Protein AF-A0A9E1ZKD5-F1 (afdb_monomer)

Sequence (104 aa):
MSTSRDSFFYRDIQDILERKLPENGYPVPVAVIRQILSDLFDGVALHVWSREDVIDVARRRGKSLTPDAVDEILANIERHVDSELGITWQTIQYAVDDFDDLDA

Solvent-accessible surface area (backbone atoms only — not comparable to full-atom values): 6634 Å² total; per-residue (Å²): 133,82,93,75,75,74,63,59,66,64,45,51,54,49,54,49,50,64,54,50,33,48,77,71,75,41,86,70,60,65,71,56,54,52,58,72,44,39,65,59,68,72,64,62,81,87,78,84,71,55,69,66,56,51,51,54,51,29,51,78,69,73,48,87,77,52,74,68,55,48,53,49,43,54,52,50,49,69,77,64,64,50,81,88,78,50,92,48,81,61,56,60,49,49,46,54,68,72,53,72,82,89,73,130

pLDDT: mean 73.4, std 14.86, range [28.03, 90.62]

Nearest PDB structures (foldseek):
  5okz-assembly3_R  TM=6.129E-01  e=1.842E+00  Saccharomyces cerevisiae S288C
  5okz-assembly2_H  TM=6.082E-01  e=1.842E+00  Saccharomyces cerevisiae S288C
  5okz-assembly1_l  TM=6.049E-01  e=2.305E+00  Saccharomyces cerevisiae S288C
  8qcf-assembly1_I  TM=6.061E-01  e=6.688E+00  Saccharomyces cerevisiae
  4ifd-assembly1_H  TM=6.166E-01  e=8.369E+00  Saccharomyces cerevisiae S288C

Secondary structure (DSSP, 8-state):
--TTS--HHHHHHHHHHHHHHHHTT----HHHHHHHTHHHHHT-------HHHHHHHHHHTT----HHHHHHHHHHHHHT--TTT-S-HHHHHHHHHH------

Mean predicted aligned error: 11.87 Å

Radius of gyration: 17.3 Å; Cα contacts (8 Å, |Δi|>4): 52; chains: 1; bounding box: 45×18×48 Å

Structure (mmCIF, N/CA/C/O backbone):
data_AF-A0A9E1ZKD5-F1
#
_entry.id   AF-A0A9E1ZKD5-F1
#
loop_
_atom_site.group_PDB
_atom_site.id
_atom_site.type_symbol
_atom_site.label_atom_id
_atom_site.label_alt_id
_atom_site.label_comp_id
_atom_site.label_asym_id
_atom_site.label_entity_id
_atom_site.label_seq_id
_atom_site.pdbx_PDB_ins_code
_atom_site.Cartn_x
_atom_site.Cartn_y
_atom_site.Cartn_z
_atom_site.occupancy
_atom_site.B_iso_or_equiv
_atom_site.auth_seq_id
_atom_site.auth_comp_id
_atom_site.auth_asym_id
_atom_site.auth_atom_id
_atom_site.pdbx_PDB_model_num
ATOM 1 N N . MET A 1 1 ? -12.564 -0.937 -19.524 1.00 29.75 1 MET A N 1
ATOM 2 C CA . MET A 1 1 ? -11.226 -0.853 -18.903 1.00 29.75 1 MET A CA 1
ATOM 3 C C . MET A 1 1 ? -10.887 0.621 -18.769 1.00 29.75 1 MET A C 1
ATOM 5 O O . MET A 1 1 ? -10.818 1.297 -19.786 1.00 29.75 1 MET A O 1
ATOM 9 N N . SER A 1 2 ? -10.833 1.151 -17.544 1.00 28.03 2 SER A N 1
ATOM 10 C CA . SER A 1 2 ? -10.575 2.579 -17.310 1.00 28.03 2 SER A CA 1
ATOM 11 C C . SER A 1 2 ? -9.087 2.862 -17.509 1.00 28.03 2 SER A C 1
ATOM 13 O O . SER A 1 2 ? -8.264 2.490 -16.681 1.00 28.03 2 SER A O 1
ATOM 15 N N . THR A 1 3 ? -8.747 3.499 -18.624 1.00 35.31 3 THR A N 1
ATOM 16 C CA . THR A 1 3 ? -7.388 3.873 -19.054 1.00 35.31 3 THR A CA 1
ATOM 17 C C . THR A 1 3 ? -6.804 5.071 -18.291 1.00 35.31 3 THR A C 1
ATOM 19 O O . THR A 1 3 ? -5.866 5.698 -18.767 1.00 35.31 3 THR A O 1
ATOM 22 N N . SER A 1 4 ? -7.359 5.430 -17.130 1.00 41.03 4 SER A N 1
ATOM 23 C CA . SER A 1 4 ? -7.015 6.672 -16.423 1.00 41.03 4 SER A CA 1
ATOM 24 C C . SER A 1 4 ? -6.868 6.501 -14.907 1.00 41.03 4 SER A C 1
ATOM 26 O O . SER A 1 4 ? -7.155 7.429 -14.155 1.00 41.03 4 SER A O 1
ATOM 28 N N . ARG A 1 5 ? -6.440 5.329 -14.425 1.00 43.59 5 ARG A N 1
ATOM 29 C CA . ARG A 1 5 ? -6.056 5.167 -13.011 1.00 43.59 5 ARG A CA 1
ATOM 30 C C . ARG A 1 5 ? -4.563 5.470 -12.869 1.00 43.59 5 ARG A C 1
ATOM 32 O O . ARG A 1 5 ? -3.728 4.603 -13.084 1.00 43.59 5 ARG A O 1
ATOM 39 N N . ASP A 1 6 ? -4.285 6.752 -12.647 1.00 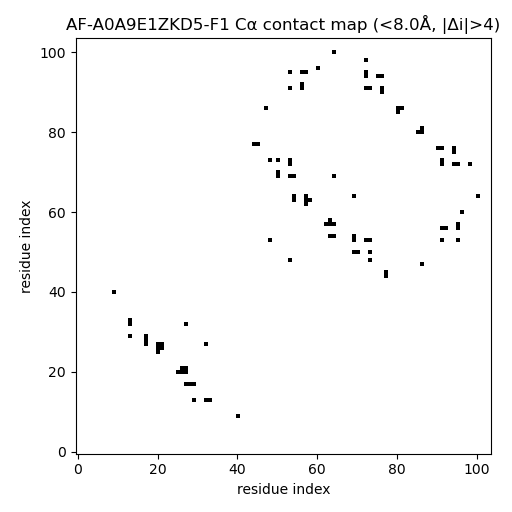43.38 6 ASP A N 1
ATOM 40 C CA . ASP A 1 6 ? -3.063 7.373 -12.119 1.00 43.38 6 ASP A CA 1
ATOM 41 C C . ASP A 1 6 ? -1.766 6.553 -12.208 1.00 43.38 6 ASP A C 1
ATOM 43 O O . ASP A 1 6 ? -1.363 5.831 -11.299 1.00 43.38 6 ASP A O 1
ATOM 47 N N . SER A 1 7 ? -1.062 6.735 -13.329 1.00 51.38 7 SER A N 1
ATOM 48 C CA . SER A 1 7 ? 0.170 6.020 -13.673 1.00 51.38 7 SER A CA 1
ATOM 49 C C . SER A 1 7 ? 1.439 6.576 -13.007 1.00 51.38 7 SER A C 1
ATOM 51 O O . SER A 1 7 ? 2.531 6.211 -13.443 1.00 51.38 7 SER A O 1
ATOM 53 N N . PHE A 1 8 ? 1.348 7.502 -12.047 1.00 56.06 8 PHE A N 1
ATOM 54 C CA . PHE A 1 8 ? 2.539 8.166 -11.498 1.00 56.06 8 PHE A CA 1
ATOM 55 C C . PHE A 1 8 ? 3.351 7.227 -10.611 1.00 56.06 8 PHE A C 1
ATOM 57 O O . PHE A 1 8 ? 4.518 7.021 -10.897 1.00 56.06 8 PHE A O 1
ATOM 64 N N . PHE A 1 9 ? 2.723 6.539 -9.655 1.00 63.03 9 PHE A N 1
ATOM 65 C CA . PHE A 1 9 ? 3.421 5.588 -8.782 1.00 63.03 9 PHE A CA 1
ATOM 66 C C . PHE A 1 9 ? 4.080 4.437 -9.561 1.00 63.03 9 PHE A C 1
ATOM 68 O O . PHE A 1 9 ? 5.242 4.103 -9.341 1.00 63.03 9 PHE A O 1
ATOM 75 N N . TYR A 1 10 ? 3.369 3.874 -10.544 1.00 65.56 10 TYR A N 1
ATOM 76 C CA . TYR A 1 10 ? 3.911 2.832 -11.421 1.00 65.56 10 TYR A CA 1
ATOM 77 C C . TYR A 1 10 ? 5.081 3.331 -12.270 1.00 65.56 10 TYR A C 1
ATOM 79 O O . TYR A 1 10 ? 6.052 2.604 -12.477 1.00 65.56 10 TYR A O 1
ATOM 87 N N . ARG A 1 11 ? 4.991 4.572 -12.761 1.00 68.94 11 ARG A N 1
ATOM 88 C CA . ARG A 1 11 ? 6.075 5.213 -13.504 1.00 68.94 11 ARG A CA 1
ATOM 89 C C . ARG A 1 11 ? 7.266 5.490 -12.592 1.00 68.94 11 ARG A C 1
ATOM 91 O O . ARG A 1 11 ? 8.372 5.161 -12.979 1.00 68.94 11 ARG A O 1
ATOM 98 N N . ASP A 1 12 ? 7.043 5.962 -11.371 1.00 75.00 12 ASP A N 1
ATOM 99 C CA . ASP A 1 12 ? 8.101 6.247 -10.402 1.00 75.00 12 ASP A CA 1
ATOM 100 C C . ASP A 1 12 ? 8.858 4.973 -9.998 1.00 75.00 12 ASP A C 1
ATOM 102 O O . ASP A 1 12 ? 10.087 4.977 -9.943 1.00 75.00 12 ASP A O 1
ATOM 106 N N . ILE A 1 13 ? 8.154 3.853 -9.776 1.00 77.06 13 ILE A N 1
ATOM 107 C CA . ILE A 1 13 ? 8.794 2.549 -9.536 1.00 77.06 13 ILE A CA 1
ATOM 108 C C . ILE A 1 13 ? 9.637 2.137 -10.748 1.00 77.06 13 ILE A C 1
ATOM 110 O O . ILE A 1 13 ? 10.790 1.734 -10.578 1.00 77.06 13 ILE A O 1
ATOM 114 N N . GLN A 1 14 ? 9.090 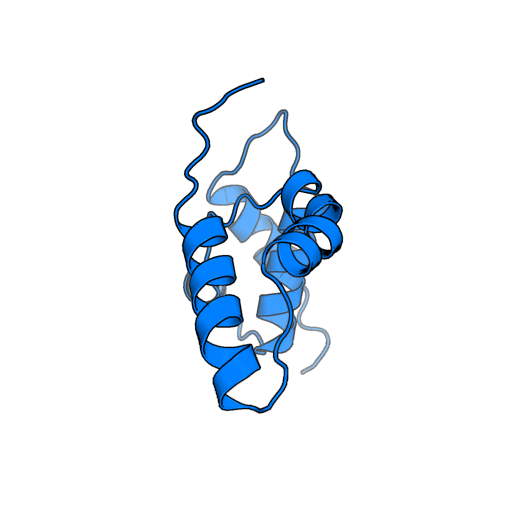2.246 -11.964 1.00 76.38 14 GLN A N 1
ATOM 115 C CA . GLN A 1 14 ? 9.829 1.922 -13.188 1.00 76.38 14 GLN A CA 1
ATOM 116 C C . GLN A 1 14 ? 11.075 2.804 -13.333 1.00 76.38 14 GLN A C 1
ATOM 118 O O . GLN A 1 14 ? 12.169 2.266 -13.479 1.00 76.38 14 GLN A O 1
ATOM 123 N N . ASP A 1 15 ? 10.944 4.120 -13.177 1.00 82.88 15 ASP A N 1
ATOM 124 C CA . ASP A 1 15 ? 12.030 5.095 -13.294 1.00 82.88 15 ASP A CA 1
ATOM 125 C C . ASP A 1 15 ? 13.131 4.857 -12.241 1.00 82.88 15 ASP A C 1
ATOM 127 O O . ASP A 1 15 ? 14.330 4.952 -12.529 1.00 82.88 15 ASP A O 1
ATOM 131 N N . ILE A 1 16 ? 12.751 4.509 -11.004 1.00 86.69 16 ILE A N 1
ATOM 132 C CA . ILE A 1 16 ? 13.708 4.167 -9.943 1.00 86.69 16 ILE A CA 1
ATOM 133 C C . ILE A 1 16 ? 14.484 2.904 -10.310 1.00 86.69 16 ILE A C 1
ATOM 135 O O . ILE A 1 16 ? 15.713 2.911 -10.201 1.00 86.69 16 ILE A O 1
ATOM 139 N N . LEU A 1 17 ? 13.798 1.841 -10.735 1.00 84.88 17 LEU A N 1
ATOM 140 C CA . LEU A 1 17 ? 14.435 0.574 -11.096 1.00 84.88 17 LEU A CA 1
ATOM 141 C C . LEU A 1 17 ? 15.336 0.735 -12.327 1.00 84.88 17 LEU A C 1
ATOM 143 O O . LEU A 1 17 ? 16.473 0.266 -12.312 1.00 84.88 17 LEU A O 1
ATOM 147 N N . GLU A 1 18 ? 14.876 1.468 -13.341 1.00 83.88 18 GLU A N 1
ATOM 148 C CA . GLU A 1 18 ? 15.633 1.810 -14.550 1.00 83.88 18 GLU A CA 1
ATOM 149 C C . GLU A 1 18 ? 16.949 2.515 -14.245 1.00 83.88 18 GLU A C 1
ATOM 151 O O . GLU A 1 18 ? 17.971 2.222 -14.863 1.00 83.88 18 GLU A O 1
ATOM 156 N N . ARG A 1 19 ? 16.941 3.432 -13.276 1.00 86.81 19 ARG A N 1
ATOM 157 C CA . ARG A 1 19 ? 18.142 4.162 -12.870 1.00 86.81 19 ARG A CA 1
ATOM 158 C C . ARG A 1 19 ? 19.040 3.333 -11.954 1.00 86.81 19 ARG A C 1
ATOM 160 O O . ARG A 1 19 ? 20.254 3.304 -12.136 1.00 86.81 19 ARG A O 1
ATOM 167 N N . LYS A 1 20 ? 18.462 2.677 -10.945 1.00 88.88 20 LYS A N 1
ATOM 168 C CA . LYS A 1 20 ? 19.223 2.035 -9.863 1.00 88.88 20 LYS A CA 1
ATOM 169 C C . LYS A 1 20 ? 19.832 0.701 -10.270 1.00 88.88 20 LYS A C 1
ATOM 171 O O . LYS A 1 20 ? 20.913 0.378 -9.783 1.00 88.88 20 LYS A O 1
ATOM 176 N N . LEU A 1 21 ? 19.193 -0.073 -11.144 1.00 86.88 21 LEU A N 1
ATOM 177 C CA . LEU A 1 21 ? 19.728 -1.372 -11.554 1.00 86.88 21 LEU A CA 1
ATOM 178 C C . LEU A 1 21 ? 21.069 -1.231 -12.308 1.00 86.88 21 LEU A C 1
ATOM 180 O O . LEU A 1 21 ? 22.042 -1.858 -11.875 1.00 86.88 21 LEU A O 1
ATOM 184 N N . PRO A 1 22 ? 21.212 -0.352 -13.324 1.00 87.31 22 PRO A N 1
ATOM 185 C CA . PRO A 1 22 ? 22.498 -0.113 -13.979 1.00 87.31 22 PRO A CA 1
ATOM 186 C C . PRO A 1 22 ? 23.567 0.459 -13.042 1.00 87.31 22 PRO A C 1
ATOM 188 O O . PRO A 1 22 ? 24.710 0.012 -13.099 1.00 87.31 22 PRO A O 1
ATOM 191 N N . GLU A 1 23 ? 23.204 1.392 -12.147 1.00 90.31 23 GLU A N 1
ATOM 192 C CA . GLU A 1 23 ? 24.122 1.959 -11.137 1.00 90.31 23 GLU A CA 1
ATOM 193 C C . GLU A 1 23 ? 24.759 0.878 -10.248 1.00 90.31 23 GLU A C 1
ATOM 195 O O . GLU A 1 23 ? 25.880 1.046 -9.774 1.00 90.31 23 GLU A O 1
ATOM 200 N N . ASN A 1 24 ? 24.060 -0.241 -10.044 1.00 87.50 24 ASN A N 1
ATOM 201 C CA . ASN A 1 24 ? 24.505 -1.357 -9.213 1.00 87.50 24 ASN A CA 1
ATOM 202 C C . ASN A 1 24 ? 25.040 -2.550 -10.028 1.00 87.50 24 ASN A C 1
ATOM 204 O O . ASN A 1 24 ? 25.249 -3.625 -9.472 1.00 87.50 24 ASN A O 1
ATOM 208 N N . GLY A 1 25 ? 25.280 -2.379 -11.334 1.00 90.06 25 GLY A N 1
ATOM 209 C CA . GLY A 1 25 ? 25.865 -3.414 -12.194 1.00 90.06 25 GLY A CA 1
ATOM 210 C C . GLY A 1 25 ? 24.871 -4.436 -12.755 1.00 90.06 25 GLY A C 1
ATOM 211 O O . GLY A 1 25 ? 25.291 -5.476 -13.259 1.00 90.06 25 GLY A O 1
ATOM 212 N N . TYR A 1 26 ? 23.570 -4.142 -12.714 1.00 85.25 26 TYR A N 1
ATOM 213 C CA . TYR A 1 26 ? 22.505 -4.985 -13.262 1.00 85.25 26 TYR A CA 1
ATOM 214 C C . TYR A 1 26 ? 21.860 -4.301 -14.478 1.00 85.25 26 TYR A C 1
ATOM 216 O O . TYR A 1 26 ? 20.865 -3.592 -14.334 1.00 85.25 26 TYR A O 1
ATOM 224 N N . PRO A 1 27 ? 22.391 -4.478 -15.700 1.00 82.75 27 PRO A N 1
ATOM 225 C CA . PRO A 1 27 ? 21.835 -3.861 -16.902 1.00 82.75 27 PRO A CA 1
ATOM 226 C C . PRO A 1 27 ? 20.593 -4.632 -17.377 1.00 82.75 27 PRO A C 1
ATOM 228 O O . PRO A 1 27 ? 20.617 -5.330 -18.390 1.00 82.75 27 PRO A O 1
ATOM 231 N N . VAL A 1 28 ? 19.505 -4.546 -16.612 1.00 82.69 28 VAL A N 1
ATOM 232 C CA . VAL A 1 28 ? 18.238 -5.217 -16.921 1.00 82.69 28 VAL A CA 1
ATOM 233 C C . VAL A 1 28 ? 17.413 -4.339 -17.866 1.00 82.69 28 VAL A C 1
ATOM 235 O O . VAL A 1 28 ? 17.151 -3.181 -17.544 1.00 82.69 28 VAL A O 1
ATOM 238 N N . PRO A 1 29 ? 16.959 -4.857 -19.021 1.00 84.06 29 PRO A N 1
ATOM 239 C CA . PRO A 1 29 ? 16.072 -4.109 -19.901 1.00 84.06 29 PRO A CA 1
ATOM 240 C C . PRO A 1 29 ? 14.712 -3.824 -19.251 1.00 84.06 29 PRO A C 1
ATOM 242 O O . PRO A 1 29 ? 14.070 -4.718 -18.703 1.00 84.06 29 PRO A O 1
ATOM 245 N N . VAL A 1 30 ? 14.210 -2.604 -19.434 1.00 75.38 30 VAL A N 1
ATOM 246 C CA . VAL A 1 30 ? 12.872 -2.145 -19.003 1.00 75.38 30 VAL A CA 1
ATOM 247 C C . VAL A 1 30 ? 11.746 -3.095 -19.352 1.00 75.38 30 VAL A C 1
ATOM 249 O O . VAL A 1 30 ? 10.854 -3.336 -18.543 1.00 75.38 30 VAL A O 1
ATOM 252 N N . ALA A 1 31 ? 11.783 -3.642 -20.566 1.00 79.44 31 ALA A N 1
ATOM 253 C CA . ALA A 1 31 ? 10.758 -4.558 -21.041 1.00 79.44 31 ALA A CA 1
ATOM 254 C C . ALA A 1 31 ? 10.637 -5.800 -20.139 1.00 79.44 31 ALA A C 1
ATOM 256 O O . ALA A 1 31 ? 9.529 -6.267 -19.896 1.00 79.44 31 ALA A O 1
ATOM 257 N N . VAL A 1 32 ? 11.759 -6.282 -19.591 1.00 82.50 32 VAL A N 1
ATOM 258 C CA . VAL A 1 32 ? 11.796 -7.428 -18.674 1.00 82.50 32 VAL A CA 1
ATOM 259 C C . VAL A 1 32 ? 11.214 -7.047 -17.314 1.00 82.50 32 VAL A C 1
ATOM 261 O O . VAL A 1 32 ? 10.398 -7.787 -16.776 1.00 82.50 32 VAL A O 1
ATOM 264 N N . ILE A 1 33 ? 11.564 -5.870 -16.787 1.00 79.81 33 ILE A N 1
ATOM 265 C CA . ILE A 1 33 ? 11.018 -5.354 -15.519 1.00 79.81 33 ILE A CA 1
ATOM 266 C C . ILE A 1 33 ? 9.494 -5.226 -15.615 1.00 79.81 33 ILE A C 1
ATOM 268 O O . ILE A 1 33 ? 8.772 -5.709 -14.748 1.00 79.81 33 ILE A O 1
ATOM 272 N N . ARG A 1 34 ? 8.996 -4.638 -16.708 1.00 74.56 34 ARG A N 1
ATOM 273 C CA . ARG A 1 34 ? 7.556 -4.498 -16.968 1.00 74.56 34 ARG A CA 1
ATOM 274 C C . ARG A 1 34 ? 6.844 -5.839 -17.060 1.00 74.56 34 ARG A C 1
ATOM 276 O O . ARG A 1 34 ? 5.737 -5.957 -16.555 1.00 74.56 34 ARG A O 1
ATOM 283 N N . GLN A 1 35 ? 7.467 -6.830 -17.693 1.00 80.75 35 GLN A N 1
ATOM 284 C CA . GLN A 1 35 ? 6.893 -8.164 -17.811 1.00 80.75 35 GLN A CA 1
ATOM 285 C C . GLN A 1 35 ? 6.827 -8.873 -16.452 1.00 80.75 35 GLN A C 1
ATOM 287 O O . GLN A 1 35 ? 5.785 -9.418 -16.114 1.00 80.75 35 GLN A O 1
ATOM 292 N N . ILE A 1 36 ? 7.899 -8.834 -15.656 1.00 80.00 36 ILE A N 1
ATOM 293 C CA . ILE A 1 36 ? 7.941 -9.472 -14.327 1.00 80.00 36 ILE A CA 1
ATOM 294 C C . ILE A 1 36 ? 6.926 -8.837 -13.376 1.00 80.00 36 ILE A C 1
ATOM 296 O O . ILE A 1 36 ? 6.268 -9.537 -12.615 1.00 80.00 36 ILE A O 1
ATOM 300 N N . LEU A 1 37 ? 6.797 -7.512 -13.420 1.00 75.19 37 LEU A N 1
ATOM 301 C CA . LEU A 1 37 ? 5.889 -6.777 -12.547 1.00 75.19 37 LEU A CA 1
ATOM 302 C C . LEU A 1 37 ? 4.462 -6.686 -13.107 1.00 75.19 37 LEU A C 1
ATOM 304 O O . LEU A 1 37 ? 3.613 -6.090 -12.456 1.00 75.19 37 LEU A O 1
ATOM 308 N N . SER A 1 38 ? 4.182 -7.255 -14.286 1.00 72.19 38 SER A N 1
ATOM 309 C CA . SER A 1 38 ? 2.859 -7.152 -14.920 1.00 72.19 38 SER A CA 1
ATOM 310 C C . SER A 1 38 ? 1.758 -7.729 -14.035 1.00 72.19 38 SER A C 1
ATOM 312 O O 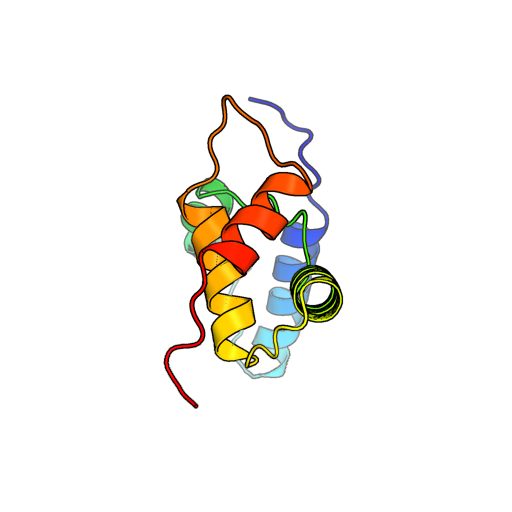. SER A 1 38 ? 0.806 -7.017 -13.749 1.00 72.19 38 SER A O 1
ATOM 314 N N . ASP A 1 39 ? 1.957 -8.923 -13.477 1.00 63.72 39 ASP A N 1
ATOM 315 C CA . ASP A 1 39 ? 1.004 -9.549 -12.551 1.00 63.72 39 ASP A CA 1
ATOM 316 C C . ASP A 1 39 ? 0.826 -8.746 -11.248 1.00 63.72 39 ASP A C 1
ATOM 318 O O . ASP A 1 39 ? -0.261 -8.720 -10.677 1.00 63.72 39 ASP A O 1
ATOM 322 N N . LEU A 1 40 ? 1.874 -8.053 -10.782 1.00 66.19 40 LEU A N 1
ATOM 323 C CA . LEU A 1 40 ? 1.804 -7.170 -9.610 1.00 66.19 40 LEU A CA 1
ATOM 324 C C . LEU A 1 40 ? 0.997 -5.900 -9.921 1.00 66.19 40 LEU A C 1
ATOM 326 O O . LEU A 1 40 ? 0.227 -5.430 -9.092 1.00 66.19 40 LEU A O 1
ATOM 330 N N . PHE A 1 41 ? 1.164 -5.349 -11.122 1.00 61.12 41 PHE A N 1
ATOM 331 C CA . PHE A 1 41 ? 0.447 -4.159 -11.579 1.00 61.12 41 PHE A CA 1
ATOM 332 C C . PHE A 1 41 ? -0.998 -4.467 -11.999 1.00 61.12 41 PHE A C 1
ATOM 334 O O . PHE A 1 41 ? -1.873 -3.614 -11.845 1.00 61.12 41 PHE A O 1
ATOM 341 N N . ASP A 1 42 ? -1.259 -5.690 -12.458 1.00 55.38 42 ASP A N 1
ATOM 342 C CA . ASP A 1 42 ? -2.596 -6.228 -12.718 1.00 55.38 42 ASP A CA 1
ATOM 343 C C . ASP A 1 42 ? -3.303 -6.637 -11.407 1.00 55.38 42 ASP A C 1
ATOM 345 O O . ASP A 1 42 ? -4.533 -6.613 -11.330 1.00 55.38 42 ASP A O 1
ATOM 349 N N . GLY A 1 43 ? -2.525 -6.940 -10.359 1.00 52.06 43 GLY A N 1
ATOM 350 C CA . GLY A 1 43 ? -2.951 -7.391 -9.030 1.00 52.06 43 GLY A CA 1
ATOM 351 C C . GLY A 1 43 ? -3.541 -6.335 -8.087 1.00 52.06 43 GLY A C 1
ATOM 352 O O . GLY A 1 43 ? -3.956 -6.711 -6.998 1.00 52.06 43 GLY A O 1
ATOM 353 N N . VAL A 1 44 ? -3.691 -5.0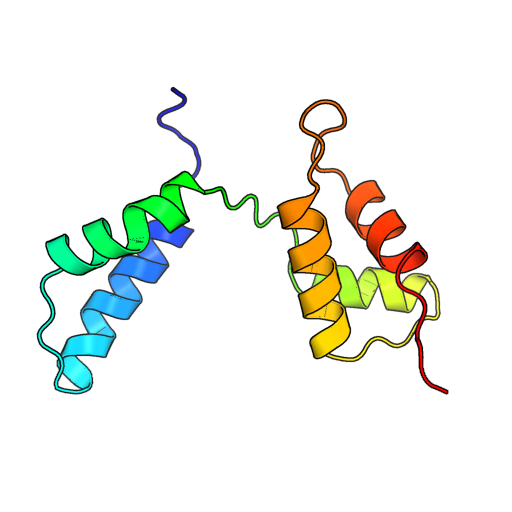76 -8.530 1.00 55.41 44 VAL A N 1
ATOM 354 C CA . VAL A 1 44 ? -4.255 -3.914 -7.794 1.00 55.41 44 VAL A CA 1
ATOM 355 C C . VAL A 1 44 ? -3.257 -3.219 -6.860 1.00 55.41 44 VAL A C 1
ATOM 357 O O . VAL A 1 44 ? -2.550 -3.863 -6.107 1.00 55.41 44 VAL A O 1
ATOM 360 N N . ALA A 1 45 ? -3.277 -1.878 -6.836 1.00 48.47 45 ALA A N 1
ATOM 361 C CA . ALA A 1 45 ? -2.853 -1.121 -5.655 1.00 48.47 45 ALA A CA 1
ATOM 362 C C . ALA A 1 45 ? -3.651 0.188 -5.531 1.00 48.47 45 ALA A C 1
ATOM 364 O O . ALA A 1 45 ? -3.323 1.219 -6.121 1.00 48.47 45 ALA A O 1
ATOM 365 N N . LEU A 1 46 ? -4.736 0.157 -4.756 1.00 53.25 46 LEU A N 1
ATOM 366 C CA . LEU A 1 46 ? -5.300 1.369 -4.163 1.00 53.25 46 LEU A CA 1
ATOM 367 C C . LEU A 1 46 ? -4.489 1.676 -2.901 1.00 53.25 46 LEU A C 1
ATOM 369 O O . LEU A 1 46 ? -4.908 1.371 -1.789 1.00 53.25 46 LEU A O 1
ATOM 373 N N . HIS A 1 47 ? -3.318 2.287 -3.068 1.00 56.19 47 HIS A N 1
ATOM 374 C CA . HIS A 1 47 ? -2.606 2.889 -1.942 1.00 56.19 47 HIS A CA 1
ATOM 375 C C . HIS A 1 47 ? -3.277 4.217 -1.588 1.00 56.19 47 HIS A C 1
ATOM 377 O O . HIS A 1 47 ? -2.851 5.289 -2.008 1.00 56.19 47 HIS A O 1
ATOM 383 N N . VAL A 1 48 ? -4.396 4.123 -0.869 1.00 65.62 48 VAL A N 1
ATOM 384 C CA . VAL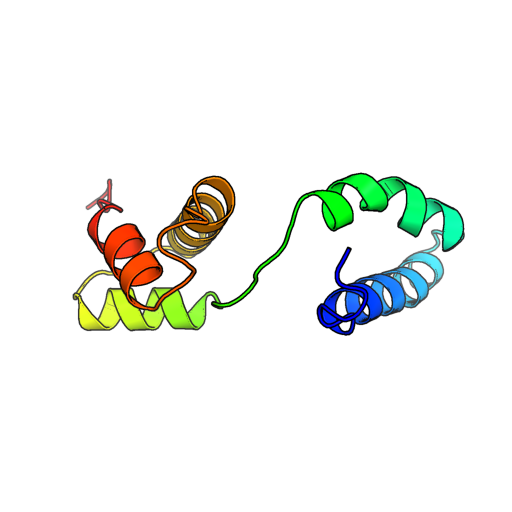 A 1 48 ? -5.125 5.290 -0.350 1.00 65.62 48 VAL A CA 1
ATOM 385 C C . VAL A 1 48 ? -4.508 5.786 0.957 1.00 65.62 48 VAL A C 1
ATOM 387 O O . VAL A 1 48 ? -4.583 6.977 1.243 1.00 65.62 48 VAL A O 1
ATOM 390 N N . TRP A 1 49 ? -3.865 4.894 1.716 1.00 77.62 49 TRP A N 1
ATOM 391 C CA . TRP A 1 49 ? -3.292 5.196 3.024 1.00 77.62 49 TRP A CA 1
ATOM 392 C C . TRP A 1 49 ? -1.818 4.833 3.112 1.00 77.62 49 TRP A C 1
ATOM 394 O O . TRP A 1 49 ? -1.361 3.830 2.566 1.00 77.62 49 TRP A O 1
ATOM 404 N N . SER A 1 50 ? -1.097 5.674 3.834 1.00 81.50 50 SER A N 1
ATOM 405 C CA . SER A 1 50 ? 0.290 5.513 4.233 1.00 81.50 50 SER A CA 1
ATOM 406 C C . SER A 1 50 ? 0.395 4.867 5.618 1.00 81.50 50 SER A C 1
ATOM 408 O O . SER A 1 50 ? -0.579 4.763 6.365 1.00 81.50 50 SER A O 1
ATOM 410 N N . ARG A 1 51 ? 1.616 4.491 6.010 1.00 82.62 51 ARG A N 1
ATOM 411 C CA . ARG A 1 51 ? 1.915 4.069 7.388 1.00 82.62 51 ARG A CA 1
ATOM 412 C C . ARG A 1 51 ? 1.531 5.134 8.417 1.00 82.62 51 ARG A C 1
ATOM 414 O O . ARG A 1 51 ? 1.052 4.793 9.493 1.00 82.62 51 ARG A O 1
ATOM 421 N N . GLU A 1 52 ? 1.723 6.412 8.087 1.00 83.69 52 GLU A N 1
ATOM 422 C CA . GLU A 1 52 ? 1.385 7.525 8.981 1.00 83.69 52 GLU A CA 1
ATOM 423 C C . GLU A 1 52 ? -0.117 7.584 9.260 1.00 83.69 52 GLU A C 1
ATOM 425 O O . GLU A 1 52 ? -0.507 7.819 10.399 1.00 83.69 52 GLU A O 1
ATOM 430 N N . ASP A 1 53 ? -0.958 7.272 8.270 1.00 84.31 53 ASP A N 1
ATOM 431 C CA . ASP A 1 53 ? -2.411 7.225 8.450 1.00 84.31 53 ASP A CA 1
ATOM 432 C C . ASP A 1 53 ? -2.827 6.147 9.462 1.00 84.31 53 ASP A C 1
ATOM 434 O O . ASP A 1 53 ? -3.674 6.391 10.324 1.00 84.31 53 ASP A O 1
ATOM 438 N N . VAL A 1 54 ? -2.198 4.967 9.406 1.00 83.25 54 VAL A N 1
ATOM 439 C CA . VAL A 1 54 ? -2.442 3.871 10.361 1.00 83.25 54 VAL A CA 1
ATOM 440 C C . VAL A 1 54 ? -1.986 4.273 11.761 1.00 83.25 54 VAL A C 1
ATOM 442 O O . VAL A 1 54 ? -2.727 4.095 12.728 1.00 83.25 54 VAL A O 1
ATOM 445 N N . ILE A 1 55 ? -0.790 4.859 11.871 1.00 87.62 55 ILE A N 1
ATOM 446 C CA . ILE A 1 55 ? -0.214 5.317 13.142 1.00 87.62 55 ILE A CA 1
ATOM 447 C C . ILE A 1 55 ? -1.096 6.398 13.775 1.00 87.62 55 ILE A C 1
ATOM 449 O O . ILE A 1 55 ? -1.378 6.345 14.973 1.00 87.62 55 ILE A O 1
ATOM 453 N N . ASP A 1 56 ? -1.575 7.359 12.988 1.00 89.44 56 ASP A N 1
ATOM 454 C CA . ASP A 1 56 ? -2.456 8.422 13.465 1.00 89.44 56 ASP A CA 1
ATOM 455 C C . ASP A 1 56 ? -3.803 7.878 13.947 1.00 89.44 56 ASP A C 1
ATOM 457 O O . ASP A 1 56 ? -4.320 8.326 14.978 1.00 89.44 56 ASP A O 1
ATOM 461 N N . VAL A 1 57 ? -4.373 6.901 13.237 1.00 90.62 57 VAL A N 1
ATOM 462 C CA . VAL A 1 57 ? -5.604 6.222 13.658 1.00 90.62 57 VAL A CA 1
ATOM 463 C C . VAL A 1 57 ? -5.370 5.450 14.957 1.00 90.62 57 VAL A C 1
ATOM 465 O O . VAL A 1 57 ? -6.121 5.653 15.913 1.00 90.62 57 VAL A O 1
ATOM 468 N N . ALA A 1 58 ? -4.304 4.655 15.048 1.00 88.50 58 ALA A N 1
ATOM 469 C CA . ALA A 1 58 ? -3.946 3.913 16.257 1.00 88.50 58 ALA A CA 1
ATOM 470 C C . ALA A 1 58 ? -3.741 4.839 17.460 1.00 88.50 58 ALA A C 1
ATOM 472 O O . ALA A 1 58 ? -4.326 4.625 18.524 1.00 88.50 58 ALA A O 1
ATOM 473 N N . ARG A 1 59 ? -3.023 5.951 17.268 1.00 90.50 59 ARG A N 1
ATOM 474 C CA . ARG 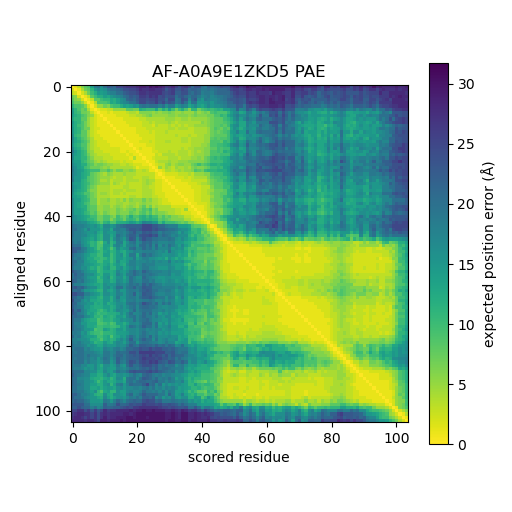A 1 59 ? -2.797 6.959 18.308 1.00 90.50 59 ARG A CA 1
ATOM 475 C C . ARG A 1 59 ? -4.102 7.576 18.806 1.00 90.50 59 ARG A C 1
ATOM 477 O O . ARG A 1 59 ? -4.269 7.761 20.010 1.00 90.50 59 ARG A O 1
ATOM 484 N N . ARG A 1 60 ? -5.048 7.885 17.909 1.00 89.94 60 ARG A N 1
ATOM 485 C CA . ARG A 1 60 ? -6.386 8.396 18.283 1.00 89.94 60 ARG A CA 1
ATOM 486 C C . ARG A 1 60 ? -7.217 7.364 19.045 1.00 89.94 60 ARG A C 1
ATOM 488 O O . ARG A 1 60 ? -8.119 7.754 19.781 1.00 89.94 60 ARG A O 1
ATOM 495 N N . ARG A 1 61 ? -6.910 6.076 18.881 1.00 86.06 61 ARG A N 1
ATOM 496 C CA . ARG A 1 61 ? -7.530 4.955 19.599 1.00 86.06 61 ARG A CA 1
ATOM 497 C C . ARG A 1 61 ? -6.754 4.526 20.849 1.00 86.06 61 ARG A C 1
ATOM 499 O O . ARG A 1 61 ? -7.190 3.613 21.537 1.00 86.06 61 ARG A O 1
ATOM 506 N N . GLY A 1 62 ? -5.647 5.197 21.175 1.00 89.62 62 GLY A N 1
ATOM 507 C CA . GLY A 1 62 ? -4.812 4.862 22.332 1.00 89.62 62 GLY A CA 1
ATOM 508 C C . GLY A 1 62 ? -4.009 3.567 22.176 1.00 89.62 62 GLY A C 1
ATOM 509 O O . GLY A 1 62 ? -3.529 3.050 23.180 1.00 89.62 62 GLY A O 1
ATOM 510 N N . LYS A 1 63 ? -3.861 3.056 20.946 1.00 85.69 63 LYS A N 1
ATOM 511 C CA . LYS A 1 63 ? -3.048 1.877 20.620 1.00 85.69 63 LYS A CA 1
ATOM 512 C C . LYS A 1 63 ? -1.626 2.290 20.231 1.00 85.69 63 LYS A C 1
ATOM 514 O O . LYS A 1 63 ? -1.420 3.372 19.673 1.00 85.69 63 LYS A O 1
ATOM 519 N N . SER A 1 64 ? -0.655 1.423 20.508 1.00 87.25 64 SER A N 1
ATOM 520 C CA . SER A 1 64 ? 0.747 1.614 20.129 1.00 87.25 64 SER A CA 1
ATOM 521 C C . SER A 1 64 ? 1.191 0.462 19.240 1.00 87.25 64 SER A C 1
ATOM 523 O O . SER A 1 64 ? 1.581 -0.583 19.739 1.00 87.25 64 SER A O 1
ATOM 525 N N . LEU A 1 65 ? 1.177 0.677 17.927 1.00 84.50 65 LEU A N 1
ATOM 526 C CA . LEU A 1 65 ? 1.527 -0.355 16.955 1.00 84.50 65 LEU A CA 1
ATOM 527 C C . LEU A 1 65 ? 3.034 -0.404 16.691 1.00 84.50 65 LEU A C 1
ATOM 529 O O . LEU A 1 65 ? 3.705 0.630 16.612 1.00 84.50 65 LEU A O 1
ATOM 533 N N . THR A 1 66 ? 3.556 -1.610 16.485 1.00 85.00 66 THR A N 1
ATOM 534 C CA . THR A 1 66 ? 4.901 -1.806 15.934 1.00 85.00 66 THR A CA 1
ATOM 535 C C . THR A 1 66 ? 4.917 -1.487 14.431 1.00 85.00 66 THR A C 1
ATOM 537 O O . THR A 1 66 ? 3.872 -1.522 13.778 1.00 85.00 66 THR A O 1
ATOM 540 N N . PRO A 1 67 ? 6.089 -1.192 13.836 1.00 77.12 67 PRO A N 1
ATOM 541 C CA . PRO A 1 67 ? 6.198 -1.016 12.386 1.00 77.12 67 PRO A CA 1
ATOM 542 C C . PRO A 1 67 ? 5.674 -2.218 11.58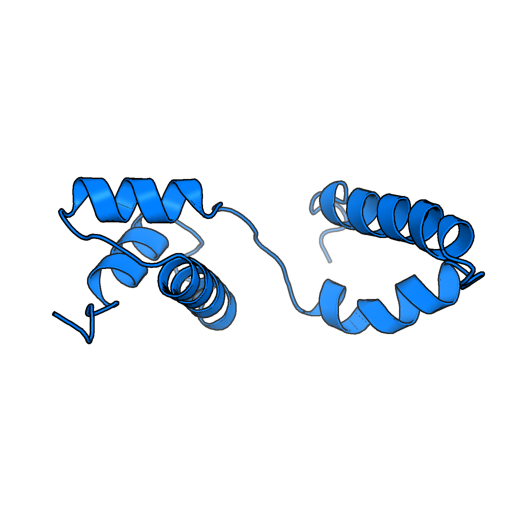6 1.00 77.12 67 PRO A C 1
ATOM 544 O O . PRO A 1 67 ? 4.998 -2.025 10.579 1.00 77.12 67 PRO A O 1
ATOM 547 N N . ASP A 1 68 ? 5.924 -3.437 12.070 1.00 75.62 68 ASP A N 1
ATOM 548 C CA . ASP A 1 68 ? 5.472 -4.669 11.417 1.00 75.62 68 ASP A CA 1
ATOM 549 C C . ASP A 1 68 ? 3.941 -4.805 11.474 1.00 75.62 68 ASP A C 1
ATOM 551 O O . ASP A 1 68 ? 3.316 -5.144 10.471 1.00 75.62 68 ASP A O 1
ATOM 555 N N . ALA A 1 69 ? 3.319 -4.447 12.604 1.00 79.06 69 ALA A N 1
ATOM 556 C CA . ALA A 1 69 ? 1.862 -4.419 12.751 1.00 79.06 69 ALA A CA 1
ATOM 557 C C . ALA A 1 69 ? 1.202 -3.405 11.802 1.00 79.06 69 ALA A C 1
ATOM 559 O O . ALA A 1 69 ? 0.157 -3.673 11.211 1.00 79.06 69 ALA A O 1
ATOM 560 N N . VAL A 1 70 ? 1.827 -2.239 11.613 1.00 78.19 70 VAL A N 1
ATOM 561 C CA . VAL A 1 70 ? 1.351 -1.227 10.658 1.00 78.19 70 VAL A CA 1
ATOM 562 C C . VAL A 1 70 ? 1.365 -1.770 9.226 1.00 78.19 70 VAL A C 1
ATOM 564 O O . VAL A 1 70 ? 0.398 -1.574 8.485 1.00 78.19 70 VAL A O 1
ATOM 567 N N . ASP A 1 71 ? 2.434 -2.469 8.844 1.00 78.00 71 ASP A N 1
ATOM 568 C CA . ASP A 1 71 ? 2.548 -3.096 7.525 1.00 78.00 71 ASP A CA 1
ATOM 569 C C . ASP A 1 71 ? 1.534 -4.231 7.341 1.00 78.00 71 ASP A C 1
ATOM 571 O O . ASP A 1 71 ? 0.920 -4.354 6.277 1.00 78.00 71 ASP A O 1
ATOM 575 N N . GLU A 1 72 ? 1.300 -5.024 8.386 1.00 77.44 72 GLU A N 1
ATOM 576 C CA . GLU A 1 72 ? 0.313 -6.099 8.367 1.00 77.44 72 GLU A CA 1
ATOM 577 C C . GLU A 1 72 ? -1.118 -5.573 8.207 1.00 77.44 72 GLU A C 1
ATOM 579 O O . GLU A 1 72 ? -1.878 -6.114 7.402 1.00 77.44 72 GLU A O 1
ATOM 584 N N . ILE A 1 73 ? -1.474 -4.480 8.888 1.00 80.19 73 ILE A N 1
ATOM 585 C CA . ILE A 1 73 ? -2.782 -3.823 8.753 1.00 80.19 73 ILE A CA 1
ATOM 586 C C . ILE A 1 73 ? -3.008 -3.338 7.318 1.00 80.19 73 ILE A C 1
ATOM 588 O O . ILE A 1 73 ? -4.066 -3.598 6.741 1.00 80.19 73 ILE A O 1
ATOM 592 N N . LEU A 1 74 ? -2.024 -2.666 6.713 1.00 77.12 74 LEU A N 1
ATOM 593 C CA . LEU A 1 74 ? -2.136 -2.188 5.329 1.00 77.12 74 LEU A CA 1
ATOM 594 C C . LEU A 1 74 ? -2.288 -3.350 4.344 1.00 77.12 74 LEU A C 1
ATOM 596 O O . LEU A 1 74 ? -3.158 -3.306 3.472 1.00 77.12 74 LEU A O 1
ATOM 600 N N . ALA A 1 75 ? -1.502 -4.412 4.524 1.00 76.31 75 ALA A N 1
ATOM 601 C CA . ALA A 1 75 ? -1.592 -5.607 3.695 1.00 76.31 75 ALA A CA 1
ATOM 602 C C . ALA A 1 75 ? -2.924 -6.356 3.890 1.00 76.31 75 ALA A C 1
ATOM 604 O O . ALA A 1 75 ? -3.462 -6.929 2.943 1.00 76.31 75 ALA A O 1
ATOM 605 N N . ASN A 1 76 ? -3.475 -6.363 5.107 1.00 77.50 76 ASN A N 1
ATOM 606 C CA . ASN A 1 76 ? -4.782 -6.946 5.398 1.00 77.50 76 ASN A CA 1
ATOM 607 C C . ASN A 1 76 ? -5.900 -6.183 4.674 1.00 77.50 76 ASN A C 1
ATOM 609 O O . ASN A 1 76 ? -6.726 -6.803 4.005 1.00 77.50 76 ASN A O 1
ATOM 613 N N . ILE A 1 77 ? -5.878 -4.848 4.740 1.00 77.94 77 ILE A N 1
ATOM 614 C CA . ILE A 1 77 ? -6.828 -3.994 4.018 1.00 77.94 77 ILE A CA 1
ATOM 615 C C . ILE A 1 77 ? -6.751 -4.281 2.521 1.00 77.94 77 ILE A C 1
ATOM 617 O O . ILE A 1 77 ? -7.781 -4.549 1.918 1.00 77.94 77 ILE A O 1
ATOM 621 N N . GLU A 1 78 ? -5.553 -4.277 1.933 1.00 76.06 78 GLU A N 1
ATOM 622 C CA . GLU A 1 78 ? -5.344 -4.523 0.501 1.00 76.06 78 GLU A CA 1
ATOM 623 C C . GLU A 1 78 ? -5.923 -5.868 0.039 1.00 76.06 78 GLU A C 1
ATOM 625 O O . GLU A 1 78 ? -6.619 -5.927 -0.975 1.00 76.06 78 GLU A O 1
ATOM 630 N N . ARG A 1 79 ? -5.694 -6.939 0.807 1.00 73.50 79 ARG A N 1
ATOM 631 C CA . ARG A 1 79 ? -6.177 -8.290 0.476 1.00 73.50 79 ARG A CA 1
ATOM 632 C C . ARG A 1 79 ? -7.688 -8.456 0.616 1.00 73.50 79 ARG A C 1
ATOM 634 O O . ARG A 1 79 ? -8.249 -9.344 -0.022 1.00 73.50 79 ARG A O 1
ATOM 641 N N . HIS A 1 80 ? -8.332 -7.639 1.445 1.00 73.94 80 HIS A N 1
ATOM 642 C CA . HIS A 1 80 ? -9.741 -7.797 1.812 1.00 73.94 80 HIS A CA 1
ATOM 643 C C . HIS A 1 80 ? -10.591 -6.559 1.498 1.00 73.94 80 HIS A C 1
ATOM 645 O O . HIS A 1 80 ? -11.664 -6.393 2.080 1.00 73.94 80 HIS A O 1
ATOM 651 N N . VAL A 1 81 ? -10.148 -5.688 0.580 1.00 68.31 81 VAL A N 1
ATOM 652 C CA . VAL A 1 81 ? -10.963 -4.552 0.127 1.00 68.31 81 VAL A CA 1
ATOM 653 C C . VAL A 1 81 ? -12.260 -5.072 -0.488 1.00 68.31 81 VAL A C 1
ATOM 655 O O . VAL A 1 81 ? -12.265 -5.666 -1.567 1.00 68.31 81 VAL A O 1
ATOM 658 N N . ASP A 1 82 ? -13.374 -4.772 0.172 1.00 64.31 82 ASP A N 1
ATOM 659 C CA . ASP A 1 82 ? -14.701 -4.996 -0.377 1.00 64.31 82 ASP A CA 1
ATOM 660 C C . ASP A 1 82 ? -15.041 -3.891 -1.390 1.00 64.31 82 ASP A C 1
ATOM 662 O O . ASP A 1 82 ? -15.193 -2.710 -1.055 1.00 64.31 82 ASP A O 1
ATOM 666 N N . SER A 1 83 ? -15.160 -4.279 -2.661 1.00 57.31 83 SER A N 1
ATOM 667 C CA . SER A 1 83 ? -15.506 -3.366 -3.751 1.00 57.31 83 SER A CA 1
ATOM 668 C C . SER A 1 83 ? -16.914 -2.766 -3.646 1.00 57.31 83 SER A C 1
ATOM 670 O O . SER A 1 83 ? -17.166 -1.744 -4.284 1.00 57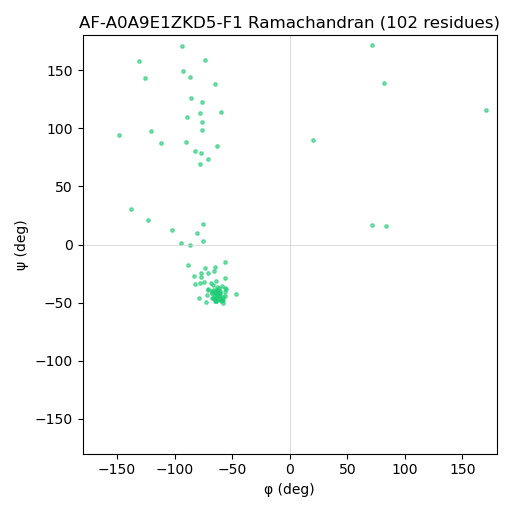.31 83 SER A O 1
ATOM 672 N N . GLU A 1 84 ? -17.819 -3.365 -2.864 1.00 56.44 84 GLU A N 1
ATOM 673 C CA . GLU A 1 84 ? -19.192 -2.880 -2.669 1.00 56.44 84 GLU A CA 1
ATOM 674 C C . GLU A 1 84 ? -19.275 -1.764 -1.619 1.00 56.44 84 GLU A C 1
ATOM 676 O O . GLU A 1 84 ? -20.063 -0.828 -1.773 1.00 56.44 84 GLU A O 1
ATOM 681 N N . LEU A 1 85 ? -18.437 -1.823 -0.579 1.00 57.53 85 LEU A N 1
ATOM 682 C CA . LEU A 1 85 ? -18.375 -0.811 0.486 1.00 57.53 85 LEU A CA 1
ATOM 683 C C . LEU A 1 85 ? -17.412 0.339 0.164 1.00 57.53 85 LEU A C 1
ATOM 685 O O . LEU A 1 85 ? -17.517 1.425 0.742 1.00 57.53 85 LEU A O 1
ATOM 689 N N . GLY A 1 86 ? -16.509 0.126 -0.795 1.00 60.41 86 GLY A N 1
ATOM 690 C CA . GLY A 1 86 ? -15.522 1.110 -1.213 1.00 60.41 86 GLY A CA 1
ATOM 691 C C . GLY A 1 86 ? -14.424 1.341 -0.172 1.00 60.41 86 GLY A C 1
ATOM 692 O O . GLY A 1 86 ? -14.463 0.866 0.961 1.00 60.41 86 GLY A O 1
ATOM 693 N N . ILE A 1 87 ? -13.402 2.095 -0.572 1.00 68.12 87 ILE A N 1
ATOM 694 C CA . ILE A 1 87 ? -12.264 2.413 0.294 1.00 68.12 87 ILE A CA 1
ATOM 695 C C . ILE A 1 87 ? -12.579 3.695 1.062 1.00 68.12 87 ILE A C 1
ATOM 697 O O . ILE A 1 87 ? -12.641 4.776 0.476 1.00 68.12 87 ILE A O 1
ATOM 701 N N . THR A 1 88 ? -12.803 3.578 2.373 1.00 77.81 88 THR A N 1
ATOM 702 C CA . THR A 1 88 ? -13.176 4.709 3.235 1.00 77.81 88 THR A CA 1
ATOM 703 C C . THR A 1 88 ? -12.316 4.769 4.489 1.00 77.81 88 THR A C 1
ATOM 705 O O . THR A 1 88 ? -11.786 3.762 4.944 1.00 77.81 88 THR A O 1
ATOM 708 N N . TRP A 1 89 ? -12.222 5.940 5.124 1.00 81.38 89 TRP A N 1
ATOM 709 C CA . TRP A 1 89 ? -11.518 6.083 6.406 1.00 81.38 89 TRP A CA 1
ATOM 710 C C . TRP A 1 89 ? -12.045 5.161 7.517 1.00 81.38 89 TRP A C 1
ATOM 712 O O . TRP A 1 89 ? -11.378 5.012 8.536 1.00 81.38 89 TRP A O 1
ATOM 722 N N . GLN A 1 90 ? -13.231 4.565 7.363 1.00 83.50 90 GLN A N 1
ATOM 723 C CA . GLN A 1 90 ? -13.724 3.550 8.292 1.00 83.50 90 GLN A CA 1
ATOM 724 C C . GLN A 1 90 ? -13.001 2.212 8.110 1.00 83.50 90 GLN A C 1
ATOM 726 O O . GLN A 1 90 ? -12.757 1.540 9.101 1.00 83.50 90 GLN A O 1
ATOM 731 N N . THR A 1 91 ? -12.577 1.859 6.893 1.00 81.00 91 THR A N 1
ATOM 732 C CA . THR A 1 91 ? -11.845 0.616 6.604 1.00 81.00 91 THR A CA 1
ATOM 733 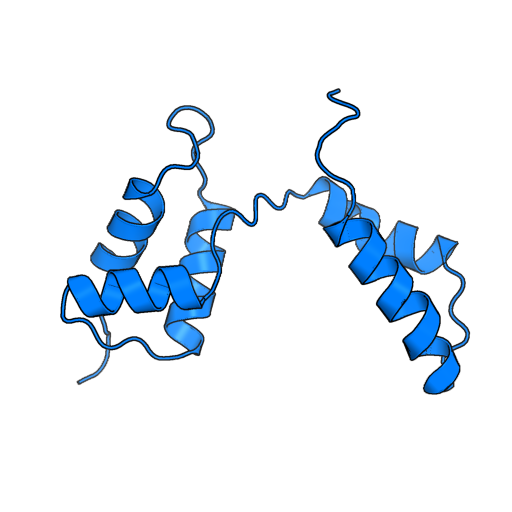C C . THR A 1 91 ? -10.553 0.521 7.419 1.00 81.00 91 THR A C 1
ATOM 735 O O . THR A 1 91 ? -10.320 -0.483 8.082 1.00 81.00 91 THR A O 1
ATOM 738 N N . ILE A 1 92 ? -9.748 1.588 7.447 1.00 81.88 92 ILE A N 1
ATOM 739 C CA . ILE A 1 92 ? -8.520 1.638 8.258 1.00 81.88 92 ILE A CA 1
ATOM 740 C C . ILE A 1 92 ? -8.815 1.666 9.762 1.00 81.88 92 ILE A C 1
ATOM 742 O O . ILE A 1 92 ? -8.069 1.091 10.544 1.00 81.88 92 ILE A O 1
ATOM 746 N N . GLN A 1 93 ? -9.920 2.291 10.179 1.00 84.62 93 GLN A N 1
ATOM 747 C CA . GLN A 1 93 ? -10.329 2.296 11.584 1.00 84.62 93 GLN A CA 1
ATOM 748 C C . GLN A 1 93 ? -10.723 0.903 12.059 1.00 84.62 93 GLN A C 1
ATOM 750 O O . GLN A 1 93 ? -10.255 0.494 13.112 1.00 84.62 93 GLN A O 1
ATOM 755 N N . TYR A 1 94 ? -11.521 0.174 11.277 1.00 84.69 94 TYR A N 1
ATOM 756 C CA . TYR A 1 94 ? -11.880 -1.204 11.594 1.00 84.69 94 TYR A CA 1
ATOM 757 C C . TYR A 1 94 ? -10.655 -2.107 11.594 1.00 84.69 94 TYR A C 1
ATOM 759 O O . TYR A 1 94 ? -10.456 -2.829 12.556 1.00 84.69 94 TYR A O 1
ATOM 767 N N . ALA A 1 95 ? -9.776 -1.991 10.598 1.00 83.06 95 ALA A N 1
ATOM 768 C CA . ALA A 1 95 ? -8.559 -2.794 10.562 1.00 83.06 95 ALA A CA 1
ATOM 769 C C . ALA A 1 95 ? -7.635 -2.529 11.766 1.00 83.06 95 ALA A C 1
ATOM 771 O O . ALA A 1 95 ? -7.049 -3.465 12.294 1.00 83.06 95 ALA A O 1
ATOM 772 N N . VAL A 1 96 ? -7.525 -1.277 12.232 1.00 82.81 96 VAL A N 1
ATOM 773 C CA . VAL A 1 96 ? -6.782 -0.935 13.459 1.00 82.81 96 VAL A CA 1
ATOM 774 C C . VAL A 1 96 ? -7.507 -1.417 14.717 1.00 82.81 96 VAL A C 1
ATOM 776 O O . VAL A 1 96 ? -6.849 -1.833 15.667 1.00 82.81 96 VAL A O 1
ATOM 779 N N . ASP A 1 97 ? -8.838 -1.343 14.767 1.00 85.38 97 ASP A N 1
ATOM 780 C CA . ASP A 1 97 ? -9.632 -1.808 15.909 1.00 85.38 97 ASP A CA 1
ATOM 781 C C . ASP A 1 97 ? -9.561 -3.344 16.045 1.00 85.38 97 ASP A C 1
ATOM 783 O O . ASP A 1 97 ? -9.345 -3.818 17.160 1.00 85.38 97 ASP A O 1
ATOM 787 N N . ASP A 1 98 ? -9.638 -4.074 14.927 1.00 84.69 98 ASP A N 1
ATOM 788 C CA . ASP A 1 98 ? -9.575 -5.543 14.823 1.00 84.69 98 ASP A CA 1
ATOM 789 C C . ASP A 1 98 ? -8.162 -6.107 15.039 1.00 84.69 98 ASP A C 1
ATOM 791 O O . ASP A 1 98 ? -8.000 -7.292 15.335 1.00 84.69 98 ASP A O 1
ATOM 795 N N . PHE A 1 99 ? -7.129 -5.276 14.885 1.00 80.50 99 PHE A N 1
ATOM 796 C CA . PHE A 1 99 ? -5.763 -5.655 15.219 1.00 80.50 99 PHE A CA 1
ATOM 797 C C . PHE A 1 99 ? -5.591 -5.616 16.742 1.00 80.50 99 PHE A C 1
ATOM 799 O O . PHE A 1 99 ? -5.438 -4.548 17.351 1.00 80.50 99 PHE A O 1
ATOM 806 N N . ASP A 1 100 ? -5.681 -6.784 17.372 1.00 67.81 100 ASP A N 1
ATOM 807 C CA . ASP A 1 100 ? -5.329 -6.961 18.776 1.00 67.81 100 ASP A CA 1
ATOM 808 C C . ASP A 1 100 ? -3.801 -6.986 18.901 1.00 67.81 100 ASP A C 1
ATOM 810 O O . ASP A 1 100 ? -3.137 -7.818 18.281 1.00 67.81 100 ASP A O 1
ATOM 814 N N . ASP A 1 101 ? -3.248 -6.078 19.713 1.00 58.94 101 ASP A N 1
ATOM 815 C CA . ASP A 1 101 ? -1.847 -6.124 20.142 1.00 58.94 101 ASP A CA 1
ATOM 816 C C . ASP A 1 101 ? -1.650 -7.407 20.972 1.00 58.94 101 ASP A C 1
ATOM 818 O O . ASP A 1 101 ? -1.754 -7.409 22.201 1.00 58.94 101 ASP A O 1
ATOM 822 N N . LEU A 1 102 ? -1.390 -8.531 20.303 1.00 50.25 102 LEU A N 1
ATOM 823 C CA . LEU A 1 102 ? -0.780 -9.703 20.918 1.00 50.25 102 LEU A CA 1
ATOM 824 C C . LEU A 1 102 ? 0.687 -9.362 21.197 1.00 50.25 102 LEU A C 1
ATOM 826 O O . LEU A 1 102 ? 1.564 -9.760 20.442 1.00 50.25 102 LEU A O 1
ATOM 830 N N . ASP A 1 103 ? 0.914 -8.522 22.208 1.00 44.75 103 ASP A N 1
ATOM 831 C CA . ASP A 1 103 ? 1.941 -8.694 23.242 1.00 44.75 103 ASP A CA 1
ATOM 832 C C . ASP A 1 103 ? 2.061 -7.424 24.108 1.00 44.75 103 ASP A C 1
ATOM 834 O O . ASP A 1 103 ? 2.447 -6.344 23.653 1.00 44.75 103 ASP A O 1
ATOM 838 N N . ALA A 1 104 ? 1.718 -7.601 25.388 1.00 40.19 104 ALA A N 1
ATOM 839 C CA . ALA A 1 104 ? 2.133 -6.760 26.508 1.00 40.19 104 ALA A CA 1
ATOM 840 C C . ALA A 1 104 ? 3.566 -7.101 26.944 1.00 40.19 104 ALA A C 1
ATOM 842 O O . ALA A 1 104 ? 3.954 -8.285 26.811 1.00 40.19 104 ALA A O 1
#

Foldseek 3Di:
DPPDDDCPVVVVVLVCCCPVCVVVVRNDDSVVVCVVCVCVVVLDDPPVDDLVLLCVLCVVVVHDDDPVLSVVLNVVCSVDPDPVVHDDSVSSNVSSVVDDPPDD